Protein AF-A0A6V7LE93-F1 (afdb_monomer_lite)

pLDDT: mean 83.9, std 12.93, range [36.06, 94.88]

Organism: NCBI:txid1563983

Secon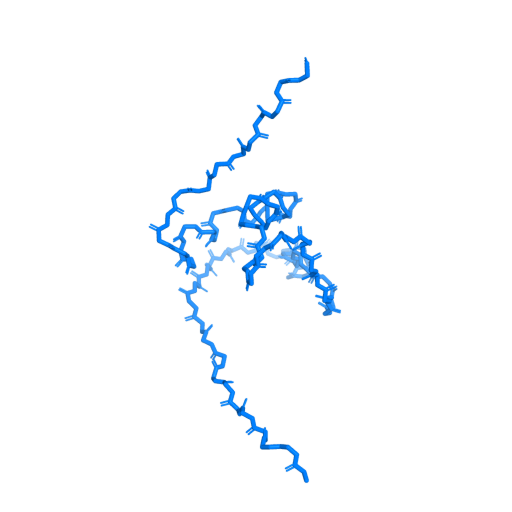dary structure (DSSP, 8-state):
-------------------TT--GGGG----S--------SSSS--HHHHHHHHHHTT-THHHHHHHSS---------

Structure (mmCIF, N/CA/C/O backbone):
data_AF-A0A6V7LE93-F1
#
_entry.id   AF-A0A6V7LE93-F1
#
loop_
_atom_site.group_PDB
_atom_site.id
_atom_site.type_symbol
_atom_site.label_atom_id
_atom_site.label_alt_id
_atom_site.label_comp_id
_atom_site.label_asym_id
_atom_site.label_entity_id
_atom_site.label_seq_id
_atom_site.pdbx_PDB_ins_code
_atom_site.Cartn_x
_atom_site.Cartn_y
_atom_site.Cartn_z
_atom_site.occupancy
_atom_site.B_iso_or_equiv
_atom_site.auth_seq_id
_atom_site.auth_comp_id
_atom_site.auth_asym_id
_atom_site.auth_atom_id
_atom_site.pdbx_PDB_model_num
ATOM 1 N N . ILE A 1 1 ? -5.125 -26.284 -23.101 1.00 55.41 1 ILE A N 1
ATOM 2 C CA . ILE A 1 1 ? -5.430 -25.418 -21.936 1.00 55.41 1 ILE A CA 1
ATOM 3 C C . ILE A 1 1 ? -4.093 -25.042 -21.307 1.00 55.41 1 ILE A C 1
ATOM 5 O O . ILE A 1 1 ? -3.382 -25.946 -20.885 1.00 55.41 1 ILE A O 1
ATOM 9 N N . LYS A 1 2 ? -3.685 -23.763 -21.356 1.00 65.88 2 LYS A N 1
ATOM 10 C CA . LYS A 1 2 ? -2.495 -23.293 -20.618 1.00 65.88 2 LYS A CA 1
ATOM 11 C C . LYS A 1 2 ? -2.765 -23.526 -19.126 1.00 65.88 2 LYS A C 1
ATOM 13 O O . LYS A 1 2 ? -3.886 -23.284 -18.688 1.00 65.88 2 LYS A O 1
ATOM 18 N N . SER A 1 3 ? -1.796 -24.062 -18.390 1.00 65.25 3 SER A N 1
ATOM 19 C CA . SER A 1 3 ? -1.963 -24.420 -16.977 1.00 65.25 3 SER A CA 1
ATOM 20 C C . SER A 1 3 ? -2.512 -23.237 -16.173 1.00 65.25 3 SER A C 1
ATOM 22 O O . SER A 1 3 ? -1.960 -22.137 -16.223 1.00 65.25 3 SER A O 1
ATOM 24 N N . MET A 1 4 ? -3.608 -23.444 -15.437 1.00 73.75 4 MET A N 1
ATOM 25 C CA . MET A 1 4 ? -4.066 -22.457 -14.463 1.00 73.75 4 MET A CA 1
ATOM 26 C C . MET A 1 4 ? -3.117 -22.488 -13.269 1.00 73.75 4 MET A C 1
ATOM 28 O O . MET A 1 4 ? -3.129 -23.431 -12.479 1.00 73.75 4 MET A O 1
ATOM 32 N N . ASN A 1 5 ? -2.282 -21.459 -13.153 1.00 73.94 5 ASN A N 1
ATOM 33 C CA . ASN A 1 5 ? -1.415 -21.276 -11.997 1.00 73.94 5 ASN A CA 1
ATOM 34 C C . ASN A 1 5 ? -2.248 -20.633 -10.886 1.00 73.94 5 ASN A C 1
ATOM 36 O O . ASN A 1 5 ? -2.348 -19.408 -10.793 1.00 73.94 5 ASN A O 1
ATOM 40 N N . TRP A 1 6 ? -2.903 -21.466 -10.082 1.00 78.81 6 TRP A N 1
ATOM 41 C CA . TRP A 1 6 ? -3.606 -21.012 -8.890 1.00 78.81 6 TRP A CA 1
ATOM 42 C C . TRP A 1 6 ? -2.595 -20.438 -7.900 1.00 78.81 6 TRP A C 1
ATOM 44 O O . TRP A 1 6 ? -1.702 -21.142 -7.435 1.00 78.81 6 TRP A O 1
ATOM 54 N N . HIS A 1 7 ? -2.741 -19.155 -7.586 1.00 78.06 7 HIS A N 1
ATOM 55 C CA . HIS A 1 7 ? -1.940 -18.486 -6.569 1.00 78.06 7 HIS A CA 1
ATOM 56 C C . HIS A 1 7 ? -2.811 -18.230 -5.344 1.00 78.06 7 HIS A C 1
ATOM 58 O O . HIS A 1 7 ? -3.960 -17.801 -5.457 1.00 78.06 7 HIS A O 1
ATOM 64 N N . LYS A 1 8 ? -2.263 -18.503 -4.159 1.00 83.69 8 LYS A N 1
ATOM 65 C CA . LYS A 1 8 ? -2.943 -18.233 -2.893 1.00 83.69 8 LYS A CA 1
ATOM 66 C C . LYS A 1 8 ? -3.001 -16.722 -2.658 1.00 83.69 8 LYS A C 1
ATOM 68 O O . LYS A 1 8 ? -1.965 -16.062 -2.667 1.00 83.69 8 LYS A O 1
ATOM 73 N N . ILE A 1 9 ? -4.194 -16.197 -2.385 1.00 84.81 9 ILE A N 1
ATOM 74 C CA . ILE A 1 9 ? -4.361 -14.831 -1.879 1.00 84.81 9 ILE A CA 1
ATOM 75 C C . ILE A 1 9 ? -3.961 -14.830 -0.401 1.00 84.81 9 ILE A C 1
ATOM 77 O O . ILE A 1 9 ? -4.436 -15.657 0.381 1.00 84.81 9 ILE A O 1
ATOM 81 N N . LEU A 1 10 ? -3.050 -13.932 -0.032 1.00 85.62 10 LEU A N 1
ATOM 82 C CA . LEU A 1 10 ? -2.536 -13.799 1.329 1.00 85.62 10 LEU A CA 1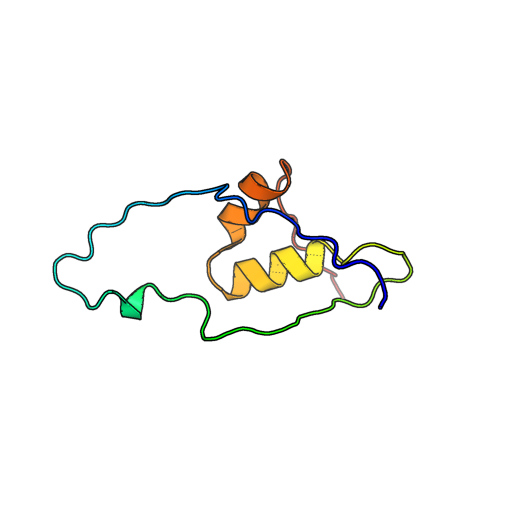
ATOM 83 C C . LEU A 1 10 ? -3.087 -12.530 1.975 1.00 85.62 10 LEU A C 1
ATOM 85 O O . LEU A 1 10 ? -3.078 -11.465 1.361 1.00 85.62 10 LEU A O 1
ATOM 89 N N . LEU A 1 11 ? -3.505 -12.644 3.234 1.00 89.56 11 LEU A N 1
ATOM 90 C CA . LEU A 1 11 ? -3.795 -11.503 4.094 1.00 89.56 11 LEU A CA 1
ATOM 91 C C . LEU A 1 11 ? -2.485 -11.072 4.763 1.00 89.56 11 LEU A C 1
ATOM 93 O O . LEU A 1 11 ? -1.957 -11.808 5.594 1.00 89.56 11 LEU A O 1
ATOM 97 N N . LYS A 1 12 ? -1.929 -9.930 4.347 1.00 89.56 12 LYS A N 1
ATOM 98 C CA . LYS A 1 12 ? -0.658 -9.404 4.881 1.00 89.56 12 LYS A CA 1
ATOM 99 C C . LYS A 1 12 ? -0.833 -8.372 5.994 1.00 89.56 12 LYS A C 1
ATOM 101 O O . LYS A 1 12 ? 0.055 -8.246 6.824 1.00 89.56 12 LYS A O 1
ATOM 106 N N . LEU A 1 13 ? -1.949 -7.652 5.997 1.00 91.75 13 LEU A N 1
ATOM 107 C CA . LEU A 1 13 ? -2.226 -6.568 6.931 1.00 91.75 13 LEU A CA 1
ATOM 108 C C . LEU A 1 13 ? -3.684 -6.661 7.379 1.00 91.75 13 LEU A C 1
ATOM 110 O O . LEU A 1 13 ? -4.567 -6.904 6.554 1.00 91.75 13 LEU A O 1
ATOM 114 N N . VAL A 1 14 ? -3.909 -6.487 8.678 1.00 92.56 14 VAL A N 1
ATOM 115 C CA . VAL A 1 14 ? -5.232 -6.403 9.299 1.00 92.56 14 VAL A CA 1
ATOM 116 C C . VAL A 1 14 ? -5.267 -5.125 10.116 1.00 92.56 14 VAL A C 1
ATOM 118 O O . VAL A 1 14 ? -4.354 -4.870 10.898 1.00 92.56 14 VAL A O 1
ATOM 121 N N . GLU A 1 15 ? -6.315 -4.338 9.917 1.00 90.44 15 GLU A N 1
ATOM 122 C CA . GLU A 1 15 ? -6.552 -3.088 10.629 1.00 90.44 15 GLU A CA 1
ATOM 123 C C . GLU A 1 15 ? -7.908 -3.183 11.328 1.00 90.44 15 GLU A C 1
ATOM 125 O O . GLU A 1 15 ? -8.872 -3.703 10.759 1.00 90.44 15 GLU A O 1
ATOM 130 N N . GLU A 1 16 ? -7.980 -2.694 12.563 1.00 92.00 16 GLU A N 1
ATOM 131 C CA . GLU A 1 16 ? -9.209 -2.661 13.354 1.00 92.00 16 GLU A CA 1
ATOM 132 C C . GLU A 1 16 ? -9.606 -1.210 13.617 1.00 92.00 16 GLU A C 1
ATOM 134 O O . GLU A 1 16 ? -8.804 -0.414 14.105 1.00 92.00 16 GLU A O 1
ATOM 139 N N . GLU A 1 17 ? -10.858 -0.865 13.314 1.00 90.06 17 GLU A N 1
ATOM 140 C CA . GLU A 1 17 ? -11.388 0.478 13.534 1.00 90.06 17 GLU A CA 1
ATOM 141 C C . GLU A 1 17 ? -12.808 0.422 14.101 1.00 90.06 17 GLU A C 1
ATOM 143 O O . GLU A 1 17 ? -13.673 -0.309 13.614 1.00 90.06 17 GLU A O 1
ATOM 148 N N . ASN A 1 18 ? -13.062 1.217 15.143 1.00 93.88 18 ASN A N 1
ATOM 149 C CA . ASN A 1 18 ? -14.396 1.354 15.711 1.00 93.88 18 ASN A CA 1
ATOM 150 C C . ASN A 1 18 ? -15.188 2.421 14.947 1.00 93.88 18 ASN A C 1
ATOM 152 O O . ASN A 1 18 ? -14.893 3.614 15.018 1.00 93.88 18 ASN A O 1
ATOM 156 N N . LEU A 1 19 ? -16.244 1.986 14.260 1.00 92.88 19 LEU A N 1
ATOM 157 C CA . LEU A 1 19 ? -17.075 2.861 13.436 1.00 92.88 19 LEU A CA 1
ATOM 158 C C . LEU A 1 19 ? -18.013 3.769 14.239 1.00 92.88 19 LEU A C 1
ATOM 160 O O . LEU A 1 19 ? -18.589 4.688 13.664 1.00 92.88 19 LEU A O 1
ATOM 164 N N . ASN A 1 20 ? -18.194 3.542 15.545 1.00 94.62 20 ASN A N 1
ATOM 165 C CA . ASN A 1 20 ? -19.096 4.311 16.412 1.00 94.62 20 ASN A CA 1
ATOM 166 C C . ASN A 1 20 ? -20.504 4.497 15.802 1.00 94.62 20 ASN A C 1
ATOM 168 O O . ASN A 1 20 ? -21.085 5.579 15.862 1.00 94.62 20 ASN A O 1
ATOM 172 N N . GLY A 1 21 ? -21.033 3.448 15.161 1.00 93.44 21 GLY A N 1
ATOM 173 C CA . GLY A 1 21 ? -22.346 3.460 14.503 1.00 93.44 21 GLY A CA 1
ATOM 174 C C . GLY A 1 21 ? -22.381 4.049 13.085 1.00 93.44 21 GLY A C 1
ATOM 175 O O . GLY A 1 21 ? -23.459 4.119 12.501 1.00 93.44 21 GLY A O 1
ATOM 176 N N . LYS A 1 22 ? -21.241 4.456 12.508 1.00 93.50 22 LYS A N 1
ATOM 177 C CA . LYS A 1 22 ? -21.144 4.837 11.087 1.00 93.50 22 LYS A CA 1
ATOM 178 C C . LYS A 1 22 ? -21.302 3.615 10.176 1.00 93.50 22 LYS A C 1
ATOM 180 O O . LYS A 1 22 ? -20.974 2.494 10.563 1.00 93.50 22 LYS A O 1
ATOM 185 N N . ASP A 1 23 ? -21.781 3.846 8.955 1.00 94.31 23 ASP A N 1
ATOM 186 C CA . ASP A 1 23 ? -21.878 2.806 7.927 1.00 94.31 23 ASP A CA 1
ATOM 187 C C . ASP A 1 23 ? -20.479 2.284 7.555 1.00 94.31 23 ASP A C 1
ATOM 189 O O . ASP A 1 23 ? -19.591 3.058 7.213 1.00 94.31 23 ASP A O 1
ATOM 193 N N . VAL A 1 24 ? -20.292 0.962 7.555 1.00 91.62 24 VAL A N 1
ATOM 194 C CA . VAL A 1 24 ? -19.046 0.303 7.131 1.00 91.62 24 VAL A CA 1
ATOM 195 C C . VAL A 1 24 ? -18.618 0.693 5.715 1.00 91.62 24 VAL A C 1
ATOM 197 O O . VAL A 1 24 ? -17.426 0.717 5.409 1.00 91.62 24 VAL A O 1
ATOM 200 N N . ASN A 1 25 ? -19.564 1.058 4.844 1.00 92.00 25 ASN A N 1
ATOM 201 C CA . ASN A 1 25 ? -19.244 1.510 3.495 1.00 92.00 25 ASN A CA 1
ATOM 202 C C . ASN A 1 25 ? -18.414 2.801 3.484 1.00 92.00 25 ASN A C 1
ATOM 204 O O . ASN A 1 25 ? -17.697 3.023 2.510 1.00 92.00 25 ASN A O 1
ATOM 208 N N . THR A 1 26 ? -18.427 3.611 4.552 1.00 90.25 26 THR A N 1
ATOM 209 C CA . THR A 1 26 ? -17.573 4.808 4.639 1.00 90.25 26 THR A CA 1
ATOM 210 C C . THR A 1 26 ? -16.086 4.470 4.728 1.00 90.25 26 THR A C 1
ATOM 212 O O . THR A 1 26 ? -15.259 5.338 4.476 1.00 90.25 26 THR A O 1
ATOM 215 N N . MET A 1 27 ? -15.734 3.220 5.052 1.00 90.69 27 MET A N 1
ATOM 216 C CA . MET A 1 27 ? -14.347 2.742 5.112 1.00 90.69 27 MET A CA 1
ATOM 217 C C . MET A 1 27 ? -13.842 2.168 3.785 1.00 90.69 27 MET A C 1
ATOM 219 O O . MET A 1 27 ? -12.670 1.809 3.661 1.00 90.69 27 MET A O 1
ATOM 223 N N . ARG A 1 28 ? -14.713 2.034 2.778 1.00 90.69 28 ARG A N 1
ATOM 224 C CA . ARG A 1 28 ? -14.352 1.421 1.500 1.00 90.69 28 ARG A CA 1
ATOM 225 C C . ARG A 1 28 ? -13.452 2.361 0.696 1.00 90.69 28 ARG A C 1
ATOM 227 O O . ARG A 1 28 ? -13.930 3.314 0.093 1.00 90.69 28 ARG A O 1
ATOM 234 N N . LYS A 1 29 ? -12.159 2.038 0.627 1.00 90.75 29 LYS A N 1
ATOM 235 C CA . LYS A 1 29 ? -11.168 2.809 -0.147 1.00 90.75 29 LYS A CA 1
ATOM 236 C C . LYS A 1 29 ? -11.162 2.486 -1.645 1.00 90.75 29 LYS A C 1
ATOM 238 O O . LYS A 1 29 ? -10.836 3.346 -2.452 1.00 90.75 29 LYS A O 1
ATOM 243 N N . PHE A 1 30 ? -11.547 1.265 -2.019 1.00 91.50 30 PHE A N 1
ATOM 244 C CA . PHE A 1 30 ? -11.577 0.801 -3.410 1.00 91.50 30 PHE A CA 1
ATOM 245 C C . PHE A 1 30 ? -12.963 0.258 -3.755 1.00 91.50 30 PHE A C 1
ATOM 247 O O . PHE A 1 30 ? -13.525 -0.550 -3.012 1.00 91.50 30 PHE A O 1
ATOM 254 N N . THR A 1 31 ? -13.527 0.705 -4.876 1.00 90.38 31 THR A N 1
ATOM 255 C CA . THR A 1 31 ? -14.834 0.246 -5.360 1.00 90.38 31 THR A CA 1
ATOM 256 C C . THR A 1 31 ? -14.647 -0.651 -6.580 1.00 90.38 31 THR A C 1
ATOM 258 O O . THR A 1 31 ? -14.098 -0.238 -7.594 1.00 90.38 31 THR A O 1
ATOM 261 N N . GLY A 1 32 ? -15.099 -1.903 -6.477 1.00 90.38 32 GLY A N 1
ATOM 262 C CA . GLY A 1 32 ? -14.949 -2.883 -7.553 1.00 90.38 32 GLY A CA 1
ATOM 263 C C . GLY A 1 32 ? -13.506 -3.352 -7.767 1.00 90.38 32 GLY A C 1
ATOM 264 O O . GLY A 1 32 ? -12.634 -3.163 -6.921 1.00 90.38 32 GLY A O 1
ATOM 265 N N . PHE A 1 33 ? -13.283 -4.010 -8.903 1.00 90.44 33 PHE A N 1
ATOM 266 C CA . PHE A 1 33 ? -11.973 -4.492 -9.329 1.00 90.44 33 PHE A CA 1
ATOM 267 C C . PHE A 1 33 ? -11.531 -3.706 -10.556 1.00 90.44 33 PHE A C 1
ATOM 269 O O . PHE A 1 33 ? -12.269 -3.626 -11.537 1.00 90.44 33 PHE A O 1
ATOM 276 N N . GLN A 1 34 ? -10.322 -3.158 -10.501 1.00 89.25 34 GLN A N 1
ATOM 277 C CA . GLN A 1 34 ? -9.709 -2.440 -11.608 1.00 89.25 34 GLN A CA 1
ATOM 278 C C . GLN A 1 34 ? -8.305 -2.989 -11.845 1.00 89.25 34 GLN A C 1
ATOM 280 O O . GLN A 1 34 ? -7.516 -3.123 -10.910 1.00 89.25 34 GLN A O 1
ATOM 285 N N . GLU A 1 35 ? -7.995 -3.293 -13.104 1.00 88.94 35 GLU A N 1
ATOM 286 C CA . GLU A 1 35 ? -6.631 -3.588 -13.524 1.00 88.94 35 GLU A CA 1
ATOM 287 C C . GLU A 1 35 ? -5.889 -2.271 -13.768 1.00 88.94 35 GLU A C 1
ATOM 289 O O . GLU A 1 35 ? -6.358 -1.405 -14.508 1.00 88.94 35 GLU A O 1
ATOM 294 N N . ILE A 1 36 ? -4.741 -2.111 -13.114 1.00 86.31 36 ILE A N 1
ATOM 295 C CA . ILE A 1 36 ? -3.876 -0.944 -13.264 1.00 86.31 36 ILE A CA 1
ATOM 296 C C . ILE A 1 36 ? -2.490 -1.445 -13.647 1.00 86.31 36 ILE A C 1
ATOM 298 O O . ILE A 1 36 ? -1.922 -2.307 -12.974 1.00 86.31 36 ILE A O 1
ATOM 302 N N . SER A 1 37 ? -1.948 -0.893 -14.729 1.00 84.00 37 SER A N 1
ATOM 303 C CA . SER A 1 37 ? -0.596 -1.171 -15.201 1.00 84.00 37 SER A CA 1
ATOM 304 C C 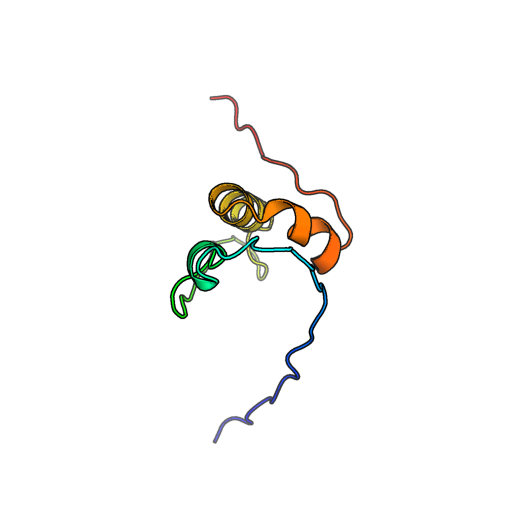. SER A 1 37 ? 0.152 0.146 -15.333 1.00 84.00 37 SER A C 1
ATOM 306 O O . SER A 1 37 ? -0.312 1.060 -16.016 1.00 84.00 37 SER A O 1
ATOM 308 N N . TYR A 1 38 ? 1.298 0.247 -14.663 1.00 81.12 38 TYR A N 1
ATOM 309 C CA . TYR A 1 38 ? 2.193 1.383 -14.829 1.00 81.12 38 TYR A CA 1
ATOM 310 C C . TYR A 1 38 ? 3.262 0.982 -15.841 1.00 81.12 38 TYR A C 1
ATOM 312 O O . TYR A 1 38 ? 4.031 0.060 -15.556 1.00 81.12 38 TYR A O 1
ATOM 320 N N . PRO A 1 39 ? 3.302 1.615 -17.025 1.00 73.31 39 PRO A N 1
ATOM 321 C CA . PRO A 1 39 ? 4.259 1.251 -18.051 1.00 73.31 39 PRO A CA 1
ATOM 322 C C . PRO A 1 39 ? 5.672 1.532 -17.551 1.00 73.31 39 PRO A C 1
ATOM 324 O O . PRO A 1 39 ? 5.994 2.642 -17.132 1.00 73.31 39 PRO A O 1
ATOM 327 N N . THR A 1 40 ? 6.521 0.520 -17.627 1.00 68.19 40 THR A N 1
ATOM 328 C CA . THR A 1 40 ? 7.950 0.621 -17.350 1.00 68.19 40 THR A CA 1
ATOM 329 C C . THR A 1 40 ? 8.730 0.079 -18.535 1.00 68.19 40 THR A C 1
ATOM 331 O O . THR A 1 40 ? 8.223 -0.691 -19.350 1.00 68.19 40 THR A O 1
ATOM 334 N N . THR A 1 41 ? 9.987 0.500 -18.653 1.00 67.62 41 THR A N 1
ATOM 335 C CA . THR A 1 41 ? 10.918 -0.028 -19.659 1.00 67.62 41 THR A CA 1
ATOM 336 C C . THR A 1 41 ? 11.382 -1.455 -19.343 1.00 67.62 41 THR A C 1
ATOM 338 O O . THR A 1 41 ? 11.977 -2.099 -20.202 1.00 67.62 41 THR A O 1
ATOM 341 N N . ASP A 1 42 ? 11.092 -1.951 -18.135 1.00 64.50 42 ASP A N 1
ATOM 342 C CA . ASP A 1 42 ? 11.508 -3.251 -17.605 1.00 64.50 42 ASP A CA 1
ATOM 343 C C . ASP A 1 42 ? 10.309 -4.127 -17.206 1.00 64.50 42 ASP A C 1
ATOM 345 O O . ASP A 1 42 ? 9.154 -3.723 -17.248 1.00 64.50 42 ASP A O 1
ATOM 349 N N . LYS A 1 43 ? 10.564 -5.371 -16.785 1.00 63.44 43 LYS A N 1
ATOM 350 C CA . LYS A 1 43 ? 9.521 -6.356 -16.424 1.00 63.44 43 LYS A CA 1
ATOM 351 C C . LYS A 1 43 ? 8.821 -6.103 -15.075 1.00 63.44 43 LYS A C 1
ATOM 353 O O . LYS A 1 43 ? 8.140 -6.996 -14.571 1.00 63.44 43 LYS A O 1
ATOM 358 N N . HIS A 1 44 ? 8.997 -4.935 -14.465 1.00 69.44 44 HIS A N 1
ATOM 359 C CA . HIS A 1 44 ? 8.489 -4.617 -13.127 1.00 69.44 44 HIS A CA 1
ATOM 360 C C . HIS A 1 44 ? 7.585 -3.391 -13.177 1.00 69.44 44 HIS A C 1
ATOM 362 O O . HIS A 1 44 ? 7.951 -2.419 -13.820 1.00 69.44 44 HIS A O 1
ATOM 368 N N . ASN A 1 45 ? 6.443 -3.400 -12.486 1.00 74.44 45 ASN A N 1
ATO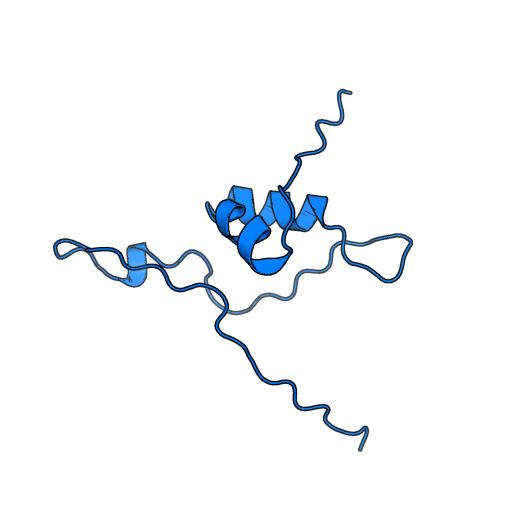M 369 C CA . ASN A 1 45 ? 5.623 -2.191 -12.333 1.00 74.44 45 ASN A CA 1
ATOM 370 C C . ASN A 1 45 ? 6.429 -1.057 -11.674 1.00 74.44 45 ASN A C 1
ATOM 372 O O . ASN A 1 45 ? 7.271 -1.311 -10.809 1.00 74.44 45 ASN A O 1
ATOM 376 N N . ASP A 1 46 ? 6.131 0.192 -12.042 1.00 85.94 46 ASP A N 1
ATOM 377 C CA . ASP A 1 46 ? 6.720 1.366 -11.397 1.00 85.94 46 ASP A CA 1
ATOM 378 C C . ASP A 1 46 ? 6.211 1.467 -9.951 1.00 85.94 46 ASP A C 1
ATOM 380 O O . ASP A 1 46 ? 5.051 1.794 -9.681 1.00 85.94 46 ASP A O 1
ATOM 384 N N . MET A 1 47 ? 7.099 1.168 -9.006 1.00 87.19 47 MET A N 1
ATOM 385 C CA . MET A 1 47 ? 6.790 1.176 -7.577 1.00 87.19 47 MET A CA 1
ATOM 386 C C . MET A 1 47 ? 6.495 2.583 -7.041 1.00 87.19 47 MET A C 1
ATOM 388 O O . MET A 1 47 ? 5.742 2.717 -6.077 1.00 87.19 47 MET A O 1
ATOM 392 N N . GLY A 1 48 ? 7.046 3.629 -7.662 1.00 89.06 48 GLY A N 1
ATOM 393 C CA . GLY A 1 48 ? 6.754 5.020 -7.325 1.00 89.06 48 GLY A CA 1
ATOM 394 C C . GLY A 1 48 ? 5.340 5.415 -7.747 1.00 89.06 48 GLY A C 1
ATOM 395 O O . GLY A 1 48 ? 4.620 6.032 -6.962 1.00 89.06 48 GLY A O 1
ATOM 396 N N . GLN A 1 49 ? 4.901 4.996 -8.937 1.00 89.38 4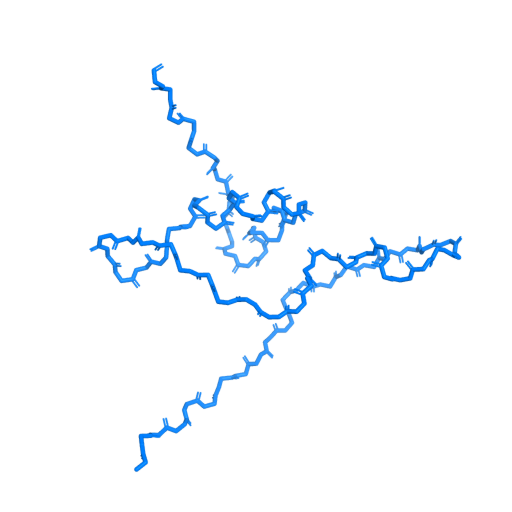9 GLN A N 1
ATOM 397 C CA . GLN A 1 49 ? 3.514 5.190 -9.380 1.00 89.38 49 GLN A CA 1
ATOM 398 C C . GLN A 1 49 ? 2.523 4.408 -8.512 1.00 89.38 49 GLN A C 1
ATOM 400 O O . GLN A 1 49 ? 1.487 4.951 -8.129 1.00 89.38 49 GLN A O 1
ATOM 405 N N . LEU A 1 50 ? 2.865 3.176 -8.119 1.00 90.50 50 LEU A N 1
ATOM 406 C CA . LEU A 1 50 ? 2.057 2.408 -7.171 1.00 90.50 50 LEU A CA 1
ATOM 407 C C . LEU A 1 50 ? 1.952 3.113 -5.810 1.00 90.50 50 LEU A C 1
ATOM 409 O O . LEU A 1 50 ? 0.859 3.230 -5.258 1.00 90.50 50 LEU A O 1
ATOM 413 N N . PHE A 1 51 ? 3.066 3.613 -5.268 1.00 92.81 51 PHE A N 1
ATOM 414 C CA . PHE A 1 51 ? 3.057 4.360 -4.009 1.00 92.81 51 PHE A CA 1
ATOM 415 C C . PHE A 1 51 ? 2.216 5.639 -4.102 1.00 92.81 51 PHE A C 1
ATOM 417 O O . PHE A 1 51 ? 1.430 5.934 -3.197 1.00 92.81 51 PHE A O 1
ATOM 424 N N . LYS A 1 52 ? 2.335 6.374 -5.214 1.00 92.50 52 LYS A N 1
ATOM 425 C CA . LYS A 1 52 ? 1.519 7.559 -5.496 1.00 92.50 52 LYS A CA 1
ATOM 426 C C . LYS A 1 52 ? 0.029 7.215 -5.501 1.00 92.50 52 LYS A C 1
ATOM 428 O O . LYS A 1 52 ? -0.733 7.849 -4.779 1.00 92.50 52 LYS A O 1
ATOM 433 N N . TYR A 1 53 ? -0.368 6.172 -6.224 1.00 92.19 53 TYR A N 1
ATOM 434 C CA . TYR A 1 53 ? -1.757 5.716 -6.276 1.00 92.19 53 TYR A CA 1
ATOM 435 C C . TYR A 1 53 ? -2.305 5.333 -4.898 1.00 92.19 53 TYR A C 1
ATOM 437 O O . TYR A 1 53 ? -3.400 5.750 -4.525 1.00 92.19 53 TYR A O 1
ATOM 445 N N . LEU A 1 54 ? -1.533 4.589 -4.100 1.00 93.06 54 LEU A N 1
ATOM 446 C CA . LEU A 1 54 ? -1.929 4.259 -2.729 1.00 93.06 54 LEU A CA 1
ATOM 447 C C . LEU A 1 54 ? -2.077 5.517 -1.863 1.00 93.06 54 LEU A C 1
ATOM 449 O O . LEU A 1 54 ? -2.976 5.56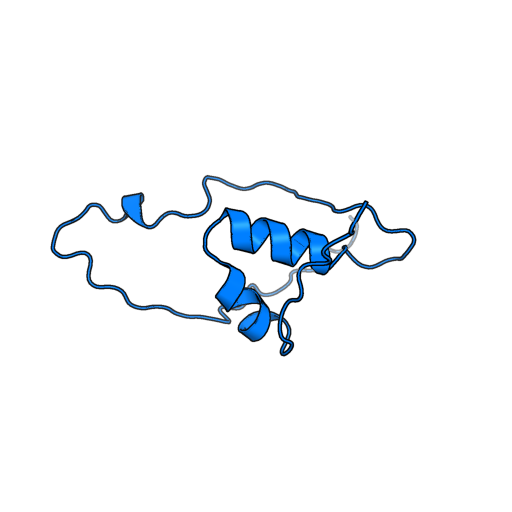8 -1.027 1.00 93.06 54 LEU A O 1
ATOM 453 N N . SER A 1 55 ? -1.237 6.534 -2.072 1.00 94.06 55 SER A N 1
ATOM 454 C CA . SER A 1 55 ? -1.316 7.819 -1.361 1.00 94.06 55 SER A CA 1
ATOM 455 C C . SER A 1 55 ? -2.584 8.598 -1.715 1.00 94.06 55 SER A C 1
ATOM 457 O O . SER A 1 55 ? -3.263 9.093 -0.819 1.00 94.06 55 SER A O 1
ATOM 459 N N . GLU A 1 56 ? -2.956 8.646 -2.996 1.00 93.44 56 GLU A N 1
ATOM 460 C CA . GLU A 1 56 ? -4.207 9.265 -3.467 1.00 93.44 56 GLU A CA 1
ATOM 461 C C . GLU A 1 56 ? -5.453 8.590 -2.859 1.00 93.44 56 GLU A C 1
ATOM 463 O O . GLU A 1 56 ? -6.476 9.240 -2.661 1.00 93.44 56 GLU A O 1
ATOM 468 N N . HIS A 1 57 ? -5.339 7.315 -2.470 1.00 93.50 57 HIS A N 1
ATOM 469 C CA . HIS A 1 57 ? -6.389 6.534 -1.806 1.00 93.50 57 HIS A CA 1
ATOM 470 C C . HIS A 1 57 ? -6.196 6.413 -0.284 1.00 93.50 57 HIS A C 1
ATOM 472 O O . HIS A 1 57 ? -6.759 5.508 0.338 1.00 93.50 57 HIS A O 1
ATOM 478 N N . SER A 1 58 ? -5.381 7.273 0.343 1.00 93.00 58 SER A N 1
ATOM 479 C CA . SER A 1 58 ? -5.137 7.260 1.800 1.00 93.00 58 SER A CA 1
ATOM 480 C C . SER A 1 58 ? -4.737 5.872 2.341 1.00 93.00 58 SER A C 1
ATOM 482 O O . SER A 1 58 ? -5.204 5.398 3.384 1.00 93.00 58 SER A O 1
ATOM 484 N N . SER A 1 59 ? -3.906 5.169 1.572 1.00 94.56 59 SER A N 1
ATOM 485 C CA . SER A 1 59 ? -3.470 3.786 1.797 1.00 94.56 59 SER A CA 1
ATOM 486 C C . SER A 1 59 ? -1.951 3.625 1.691 1.00 94.56 59 SER A C 1
ATOM 488 O O . SER A 1 59 ? -1.452 2.512 1.635 1.00 94.56 59 SER A O 1
ATOM 490 N N . GLN A 1 60 ? -1.180 4.711 1.680 1.00 94.88 60 GLN A N 1
ATOM 491 C CA . GLN A 1 60 ? 0.279 4.683 1.531 1.00 94.88 60 GLN A CA 1
ATOM 492 C C . GLN A 1 60 ? 1.010 3.877 2.615 1.00 94.88 60 GLN A C 1
ATOM 494 O O . GLN A 1 60 ? 2.061 3.305 2.339 1.00 94.88 60 GLN A O 1
ATOM 499 N N . HIS A 1 61 ? 0.454 3.795 3.828 1.00 92.94 61 HIS A N 1
ATOM 500 C CA . HIS A 1 61 ? 1.045 3.043 4.941 1.00 92.94 61 HIS A CA 1
ATOM 501 C C . HIS A 1 61 ? 1.187 1.548 4.619 1.00 92.94 61 HIS A C 1
ATOM 503 O O . HIS A 1 61 ? 2.150 0.923 5.057 1.00 92.94 61 HIS A O 1
ATOM 509 N N . VAL A 1 62 ? 0.300 0.984 3.785 1.00 93.94 62 VAL A N 1
ATOM 510 C CA . VAL A 1 62 ? 0.376 -0.434 3.408 1.00 93.94 62 VAL A CA 1
ATOM 511 C C . VAL A 1 62 ? 1.631 -0.727 2.585 1.00 93.94 62 VAL A C 1
ATOM 513 O O . VAL A 1 62 ? 2.133 -1.843 2.602 1.00 93.94 62 VAL A O 1
ATOM 516 N N . PHE A 1 63 ? 2.187 0.256 1.875 1.00 93.94 63 PHE A N 1
ATOM 517 C CA . PHE A 1 63 ? 3.324 0.030 0.983 1.00 93.94 63 PHE A CA 1
ATOM 518 C C . PHE A 1 63 ? 4.516 -0.603 1.716 1.00 93.94 63 PHE A C 1
ATOM 520 O O . PHE A 1 63 ? 5.077 -1.598 1.255 1.00 93.94 63 PHE A O 1
ATOM 527 N N . LYS A 1 64 ? 4.842 -0.091 2.906 1.00 93.38 64 LYS A N 1
ATOM 528 C CA . LYS A 1 64 ? 5.910 -0.643 3.742 1.00 93.38 64 LYS A CA 1
ATOM 529 C C . LYS A 1 64 ? 5.608 -2.072 4.195 1.00 93.38 64 LYS A C 1
ATOM 531 O O . LYS A 1 64 ? 6.492 -2.917 4.128 1.00 93.38 64 LYS A O 1
ATOM 536 N N . GLU A 1 65 ? 4.371 -2.367 4.580 1.00 92.50 65 GLU A N 1
ATOM 537 C CA . GLU A 1 65 ? 3.953 -3.709 5.016 1.00 92.50 65 GLU A CA 1
ATOM 538 C C . GLU A 1 65 ? 4.026 -4.742 3.881 1.00 92.50 65 GLU A C 1
ATOM 540 O O . GLU A 1 65 ? 4.425 -5.892 4.068 1.00 92.50 65 GLU A O 1
ATOM 545 N N . PHE A 1 66 ? 3.678 -4.338 2.658 1.00 90.69 66 PHE A N 1
ATOM 546 C CA . PHE A 1 66 ? 3.684 -5.243 1.512 1.00 90.69 66 PHE A CA 1
ATOM 547 C C . PHE A 1 66 ? 5.086 -5.470 0.929 1.00 90.69 66 PHE A C 1
ATOM 549 O O . PHE A 1 66 ? 5.355 -6.595 0.484 1.00 90.69 66 PHE A O 1
ATOM 556 N N . PHE A 1 67 ? 5.949 -4.445 0.938 1.00 89.69 67 PHE A N 1
ATOM 557 C CA . PHE A 1 67 ? 7.237 -4.434 0.228 1.00 89.69 67 PHE A CA 1
ATOM 558 C C . PHE A 1 67 ? 8.479 -4.313 1.129 1.00 89.69 67 PHE A C 1
ATOM 560 O O . PHE A 1 67 ? 9.594 -4.462 0.637 1.00 89.69 67 PHE A O 1
ATOM 567 N N . GLY A 1 68 ? 8.320 -4.065 2.430 1.00 90.81 68 GLY A N 1
ATOM 568 C CA . GLY A 1 68 ? 9.415 -3.972 3.403 1.00 90.81 68 GLY A CA 1
ATOM 569 C C . GLY A 1 68 ? 10.284 -2.714 3.289 1.00 90.81 68 GLY A C 1
ATOM 570 O O . GLY A 1 68 ? 11.321 -2.634 3.943 1.00 90.81 68 GLY A O 1
ATOM 571 N N . VAL A 1 69 ? 9.891 -1.738 2.464 1.00 90.62 69 VAL A N 1
ATOM 572 C CA . VAL A 1 69 ? 10.649 -0.504 2.210 1.00 90.62 69 VAL A CA 1
ATOM 573 C C . VAL A 1 69 ? 9.752 0.725 2.315 1.00 90.62 69 VAL A C 1
ATOM 575 O O . VAL A 1 69 ? 8.568 0.671 1.985 1.00 90.62 69 VAL A O 1
ATOM 578 N N . GLU A 1 70 ? 10.322 1.845 2.759 1.00 88.88 70 GLU A N 1
ATOM 579 C CA . GLU A 1 70 ? 9.615 3.128 2.777 1.00 88.88 70 GLU A CA 1
ATOM 580 C C . GLU A 1 70 ? 9.362 3.622 1.349 1.00 88.88 70 GLU A C 1
ATOM 582 O O . GLU A 1 70 ? 10.270 3.640 0.510 1.00 88.88 70 GLU A O 1
ATOM 587 N N . GLY A 1 71 ? 8.127 4.045 1.079 1.00 83.12 71 GLY A N 1
ATOM 588 C CA . GLY A 1 71 ? 7.774 4.671 -0.189 1.00 83.12 71 GLY A CA 1
ATOM 589 C C . GLY A 1 71 ? 8.364 6.075 -0.294 1.00 83.12 71 GLY A C 1
ATOM 590 O O . GLY A 1 71 ? 8.398 6.831 0.677 1.00 83.12 71 GLY A O 1
ATOM 591 N N . LYS A 1 72 ? 8.836 6.437 -1.487 1.00 81.44 72 LYS A N 1
ATOM 592 C CA . LYS A 1 72 ? 9.343 7.780 -1.785 1.00 81.44 72 LYS A CA 1
ATOM 593 C C . LYS A 1 72 ? 8.532 8.360 -2.929 1.00 81.44 72 LYS A C 1
ATOM 595 O O . LYS A 1 72 ? 8.410 7.730 -3.977 1.00 81.44 72 LYS A O 1
ATOM 600 N N . MET A 1 73 ? 7.988 9.560 -2.738 1.00 72.31 73 MET A N 1
ATOM 601 C CA . MET A 1 73 ? 7.482 10.328 -3.870 1.00 72.31 73 MET A CA 1
ATOM 602 C C . MET A 1 73 ? 8.678 10.917 -4.610 1.00 72.31 73 MET A C 1
ATOM 604 O O . MET A 1 73 ? 9.487 11.625 -4.012 1.00 72.31 73 MET A O 1
ATOM 608 N N . ASN A 1 74 ? 8.785 10.639 -5.906 1.00 63.91 74 ASN A N 1
ATOM 609 C CA . ASN A 1 74 ? 9.709 11.375 -6.752 1.00 63.91 74 ASN A CA 1
ATOM 610 C C . ASN A 1 74 ? 9.100 12.758 -6.999 1.00 63.91 74 ASN A C 1
ATOM 612 O O . ASN A 1 74 ? 8.223 12.917 -7.846 1.00 63.91 74 ASN A O 1
ATOM 616 N N . THR A 1 75 ? 9.541 13.762 -6.244 1.00 57.50 75 THR A N 1
ATOM 617 C CA . THR A 1 75 ? 9.368 15.164 -6.623 1.00 57.50 75 THR A CA 1
ATOM 618 C C . THR A 1 75 ? 10.276 15.431 -7.816 1.00 57.50 75 THR A C 1
ATOM 620 O O . THR A 1 75 ? 11.433 15.821 -7.675 1.00 57.50 75 THR A O 1
ATOM 623 N N . SER A 1 76 ? 9.771 15.172 -9.020 1.00 53.84 76 SER A N 1
ATOM 624 C CA . SER A 1 76 ? 10.356 15.744 -10.227 1.00 53.84 76 SER A CA 1
ATOM 625 C C . SER A 1 76 ? 10.156 17.258 -10.148 1.00 53.84 76 SER A C 1
ATOM 627 O O . SER A 1 76 ? 9.077 17.761 -10.451 1.00 53.84 76 SER A O 1
ATOM 629 N N . ASN A 1 77 ? 11.169 17.973 -9.658 1.00 39.41 77 ASN A N 1
ATOM 630 C CA . ASN A 1 77 ? 11.249 19.420 -9.807 1.00 39.41 77 ASN A CA 1
ATOM 631 C C . ASN A 1 77 ? 11.405 19.701 -11.309 1.00 39.41 77 ASN A C 1
ATOM 633 O O . ASN A 1 77 ? 12.431 19.336 -11.883 1.00 39.41 77 ASN A O 1
ATOM 637 N N . ASN A 1 78 ? 10.371 20.276 -11.926 1.00 36.06 78 ASN A N 1
ATOM 638 C CA . ASN A 1 78 ? 10.490 20.948 -13.222 1.00 36.06 78 ASN A CA 1
ATOM 639 C C . ASN A 1 78 ? 11.161 22.307 -13.032 1.00 36.06 78 ASN A C 1
ATOM 641 O O . ASN A 1 78 ? 10.788 22.998 -12.055 1.00 36.06 78 ASN A O 1
#

Radius of gyration: 16.29 Å; chains: 1; bounding box: 34×46×38 Å

Foldseek 3Di:
DPDDPDDDDDDQDDDDDDCVPDDPVVVDLDDDDDDDAADDPDPDGDLLVVLVVCVVSVRNVCSCSVPVDHHDHPPPDD

Sequence (78 aa):
IKSMNWHKILLKLVEEENLNGKDVNTMRKFTGFQEISYPTTDKHNDMGQLFKYLSEHSSQHVFKEFFGVEGKMNTSNN